Protein AF-A0A4P5YRF0-F1 (afdb_monomer_lite)

Radius of gyration: 19.16 Å; chains: 1; bounding box: 40×36×37 Å

Structure (mmCIF, N/CA/C/O backbone):
data_AF-A0A4P5YRF0-F1
#
_entry.id   AF-A0A4P5YRF0-F1
#
loop_
_atom_site.group_PDB
_atom_site.id
_atom_site.type_symbol
_atom_site.label_atom_id
_atom_site.label_alt_id
_atom_site.label_comp_id
_atom_site.label_asym_id
_atom_site.label_entity_id
_atom_site.label_seq_id
_atom_site.pdbx_PDB_ins_code
_atom_site.Cartn_x
_atom_site.Cartn_y
_atom_site.Cartn_z
_atom_site.occupancy
_atom_site.B_iso_or_equiv
_atom_site.auth_seq_id
_atom_site.auth_comp_id
_atom_site.auth_asym_id
_atom_site.auth_atom_id
_atom_site.pdbx_PDB_model_num
ATOM 1 N N . MET A 1 1 ? 19.332 -23.299 -11.208 1.00 62.44 1 MET A N 1
ATOM 2 C CA . MET A 1 1 ? 18.462 -22.681 -12.233 1.00 62.44 1 MET A CA 1
ATOM 3 C C . MET A 1 1 ? 18.609 -23.524 -13.486 1.00 62.44 1 MET A C 1
ATOM 5 O O . MET A 1 1 ? 19.742 -23.687 -13.916 1.00 62.44 1 MET A O 1
ATOM 9 N N . ASN A 1 2 ? 17.540 -24.150 -13.991 1.00 76.06 2 ASN A N 1
ATOM 10 C CA . ASN A 1 2 ? 17.638 -24.914 -15.240 1.00 76.06 2 ASN A CA 1
ATOM 11 C C . ASN A 1 2 ? 17.981 -23.919 -16.378 1.00 76.06 2 ASN A C 1
ATOM 13 O O . ASN A 1 2 ? 17.257 -22.924 -16.510 1.00 76.06 2 ASN A O 1
ATOM 17 N N . PRO A 1 3 ? 19.086 -24.118 -17.127 1.00 72.94 3 PRO A N 1
ATOM 18 C CA . PRO A 1 3 ? 19.532 -23.207 -18.186 1.00 72.94 3 PRO A CA 1
ATOM 19 C C . PRO A 1 3 ? 18.462 -22.934 -19.254 1.00 72.94 3 PRO A C 1
ATOM 21 O O . PRO A 1 3 ? 18.449 -21.840 -19.819 1.00 72.94 3 PRO A O 1
ATOM 24 N N . ASP A 1 4 ? 17.502 -23.842 -19.435 1.00 81.88 4 ASP A N 1
ATOM 25 C CA . ASP A 1 4 ? 16.394 -23.696 -20.387 1.00 81.88 4 ASP A CA 1
ATOM 26 C C . ASP A 1 4 ? 15.405 -22.576 -20.011 1.00 81.88 4 ASP A C 1
ATOM 28 O O . ASP A 1 4 ? 14.702 -22.043 -20.868 1.00 81.88 4 ASP A O 1
ATOM 32 N N . PHE A 1 5 ? 15.359 -22.156 -18.739 1.00 89.06 5 PHE A N 1
ATOM 33 C CA . PHE A 1 5 ? 14.469 -21.074 -18.295 1.00 89.06 5 PHE A CA 1
ATOM 34 C C . PHE A 1 5 ? 15.061 -19.679 -18.469 1.00 89.06 5 PHE A C 1
ATOM 36 O O . PHE A 1 5 ? 14.326 -18.692 -18.388 1.00 89.06 5 PHE A O 1
ATOM 43 N N . LYS A 1 6 ? 16.372 -19.564 -18.706 1.00 91.31 6 LYS A N 1
ATOM 44 C CA . LYS A 1 6 ? 17.022 -18.257 -18.837 1.00 91.31 6 LYS A CA 1
ATOM 45 C C . LYS A 1 6 ? 16.462 -17.433 -20.010 1.00 91.31 6 LYS A C 1
ATOM 47 O O . LYS A 1 6 ? 16.113 -16.278 -19.770 1.00 91.31 6 LYS A O 1
ATOM 52 N N . PRO A 1 7 ? 16.287 -17.986 -21.226 1.00 93.88 7 PRO A N 1
ATOM 53 C CA . PRO A 1 7 ? 15.696 -17.237 -22.336 1.00 93.88 7 PRO A CA 1
ATOM 54 C C . PRO A 1 7 ? 14.281 -16.726 -22.030 1.00 93.88 7 PRO A C 1
ATOM 56 O O . PRO A 1 7 ? 13.943 -15.594 -22.374 1.00 93.88 7 PRO A O 1
ATOM 59 N N . LEU A 1 8 ? 13.468 -17.528 -21.333 1.00 94.38 8 LEU A N 1
ATOM 60 C CA . LEU A 1 8 ? 12.113 -17.143 -20.934 1.00 94.38 8 LEU A CA 1
ATOM 61 C C . LEU A 1 8 ? 12.124 -16.023 -19.884 1.00 94.38 8 LEU A C 1
ATOM 63 O O . LEU A 1 8 ? 11.379 -15.051 -20.006 1.00 94.38 8 LEU A O 1
ATOM 67 N N . ALA A 1 9 ? 12.991 -16.125 -18.876 1.00 93.81 9 ALA A N 1
ATOM 68 C CA . ALA A 1 9 ? 13.149 -15.087 -17.861 1.00 93.81 9 ALA A CA 1
ATOM 69 C C . ALA A 1 9 ? 13.611 -13.755 -18.477 1.00 93.81 9 ALA A C 1
ATOM 71 O O . ALA A 1 9 ? 13.058 -12.701 -18.152 1.00 93.81 9 ALA A O 1
ATOM 72 N N . ASP A 1 10 ? 14.569 -13.805 -19.408 1.00 95.88 10 ASP A N 1
ATOM 73 C CA . ASP A 1 10 ? 15.075 -12.626 -20.114 1.00 95.88 10 ASP A CA 1
ATOM 74 C C . ASP A 1 10 ? 13.978 -11.990 -20.993 1.00 95.88 10 ASP A C 1
ATOM 76 O O . ASP A 1 10 ? 13.851 -10.762 -21.038 1.00 95.88 10 ASP A O 1
ATOM 80 N N . ALA A 1 11 ? 13.133 -12.803 -21.639 1.00 96.25 11 ALA A N 1
ATOM 81 C CA . ALA A 1 11 ? 11.993 -12.323 -22.420 1.00 96.25 11 ALA A CA 1
ATOM 82 C C . ALA A 1 11 ? 10.954 -11.598 -21.547 1.00 96.25 11 ALA A C 1
ATOM 84 O O . ALA A 1 11 ? 10.562 -10.473 -21.871 1.00 96.25 11 ALA A O 1
ATOM 85 N N . ILE A 1 12 ? 10.572 -12.189 -20.408 1.00 96.38 12 ILE A N 1
ATOM 86 C CA . ILE A 1 12 ? 9.648 -11.575 -19.438 1.00 96.38 12 ILE A CA 1
ATOM 87 C C . ILE A 1 12 ? 10.233 -10.264 -18.903 1.00 96.38 12 ILE A C 1
ATOM 89 O O . ILE A 1 12 ? 9.542 -9.247 -18.810 1.00 96.38 12 ILE A O 1
ATOM 93 N N . TYR A 1 13 ? 11.521 -10.255 -18.559 1.00 95.75 13 TYR A N 1
ATOM 94 C CA . TYR A 1 13 ? 12.185 -9.047 -18.084 1.00 95.75 13 TYR A CA 1
ATOM 95 C C . TYR A 1 13 ? 12.158 -7.936 -19.141 1.00 95.75 13 TYR A C 1
ATOM 97 O O . TYR A 1 13 ? 11.762 -6.804 -18.847 1.00 95.75 13 TYR A O 1
ATOM 105 N N . ARG A 1 14 ? 12.514 -8.260 -20.390 1.00 96.94 14 ARG A N 1
ATOM 106 C CA . ARG A 1 14 ? 12.491 -7.309 -21.508 1.00 96.94 14 ARG A CA 1
ATOM 107 C C . ARG A 1 14 ? 11.099 -6.726 -21.727 1.00 96.94 14 ARG A C 1
ATOM 109 O O . ARG A 1 14 ? 10.974 -5.514 -21.904 1.00 96.94 14 ARG A O 1
ATOM 116 N N . GLU A 1 15 ? 10.064 -7.559 -21.696 1.00 97.25 15 GLU A N 1
ATOM 117 C CA . GLU A 1 15 ? 8.675 -7.117 -21.817 1.00 97.25 15 GLU A CA 1
ATOM 118 C C . GLU A 1 15 ? 8.312 -6.118 -20.709 1.00 97.25 15 GLU A C 1
ATOM 120 O O . GLU A 1 15 ? 7.824 -5.023 -20.999 1.00 97.25 15 GLU A O 1
ATOM 125 N N . ARG A 1 16 ? 8.636 -6.436 -19.447 1.00 94.06 16 ARG A N 1
ATOM 126 C CA . ARG A 1 16 ? 8.381 -5.552 -18.298 1.00 94.06 16 ARG A CA 1
ATOM 127 C C . ARG A 1 16 ? 9.058 -4.192 -18.458 1.00 94.06 16 ARG A C 1
ATOM 129 O O . ARG A 1 16 ? 8.425 -3.169 -18.193 1.00 94.06 16 ARG A O 1
ATOM 136 N N . VAL A 1 17 ? 10.310 -4.167 -18.922 1.00 95.44 17 VAL A N 1
ATOM 137 C CA . VAL A 1 17 ? 11.054 -2.922 -19.174 1.00 95.44 17 VAL A CA 1
ATOM 138 C C . VAL A 1 17 ? 10.406 -2.111 -20.295 1.00 95.44 17 VAL A C 1
ATOM 140 O O . VAL A 1 17 ? 10.189 -0.910 -20.137 1.00 95.44 17 VAL A O 1
ATOM 143 N N . LEU A 1 18 ? 10.074 -2.742 -21.425 1.00 96.56 18 LEU A N 1
ATOM 144 C CA . LEU A 1 18 ? 9.447 -2.052 -22.555 1.00 96.56 18 LEU A CA 1
ATOM 145 C C . LEU A 1 18 ? 8.067 -1.504 -22.190 1.00 96.56 18 LEU A C 1
ATOM 147 O O . LEU A 1 18 ? 7.747 -0.377 -22.563 1.00 96.56 18 LEU A O 1
ATOM 151 N N . ARG A 1 19 ? 7.278 -2.257 -21.419 1.00 92.44 19 ARG A N 1
ATOM 152 C CA . ARG A 1 19 ? 5.991 -1.798 -20.892 1.00 92.44 19 ARG A CA 1
ATOM 153 C C . ARG A 1 19 ? 6.170 -0.565 -20.011 1.00 92.44 19 ARG A C 1
ATOM 155 O O . ARG A 1 19 ? 5.540 0.449 -20.277 1.00 92.44 19 ARG A O 1
ATOM 162 N N . ALA A 1 20 ? 7.079 -0.621 -19.036 1.00 89.62 20 ALA A N 1
ATOM 163 C CA . ALA A 1 20 ? 7.354 0.502 -18.139 1.00 89.62 20 ALA A CA 1
ATOM 164 C C . ALA A 1 20 ? 7.859 1.757 -18.875 1.00 89.62 20 ALA A C 1
ATOM 166 O O . ALA A 1 20 ? 7.581 2.873 -18.446 1.00 89.62 20 ALA A O 1
ATOM 167 N N . ARG A 1 21 ? 8.584 1.588 -19.990 1.00 91.50 21 ARG A N 1
ATOM 168 C CA . ARG A 1 21 ? 9.025 2.700 -20.850 1.00 91.50 21 ARG A CA 1
ATOM 169 C C . ARG A 1 21 ? 7.898 3.320 -21.676 1.00 91.50 21 ARG A C 1
ATOM 171 O O . ARG A 1 21 ? 8.004 4.488 -22.026 1.00 91.50 21 ARG A O 1
ATOM 178 N N . ARG A 1 22 ? 6.862 2.550 -22.019 1.00 95.62 22 ARG A N 1
ATOM 179 C CA . ARG A 1 22 ? 5.690 3.030 -22.773 1.00 95.62 22 ARG A CA 1
ATOM 180 C C . ARG A 1 22 ? 4.627 3.661 -21.876 1.00 95.62 22 ARG A C 1
ATOM 182 O O . ARG A 1 22 ? 3.776 4.377 -22.388 1.00 95.62 22 ARG A O 1
ATOM 189 N N . THR A 1 23 ? 4.644 3.380 -20.573 1.00 91.88 23 THR A N 1
ATOM 190 C CA . THR A 1 23 ? 3.711 3.980 -19.615 1.00 91.88 23 THR A CA 1
ATOM 191 C C . THR A 1 23 ? 3.917 5.500 -19.560 1.00 91.88 23 THR A C 1
ATOM 193 O O . THR A 1 23 ? 5.037 5.931 -19.268 1.00 91.88 23 THR A O 1
ATOM 196 N N . PRO A 1 24 ? 2.867 6.309 -19.799 1.00 94.38 24 PRO A N 1
ATOM 197 C CA . PRO A 1 24 ? 2.940 7.758 -19.643 1.00 94.38 24 PRO A CA 1
ATOM 198 C C . PRO A 1 24 ? 3.384 8.162 -18.234 1.00 94.38 24 PRO A C 1
ATOM 200 O O . PRO A 1 24 ? 3.138 7.445 -17.259 1.00 94.38 24 PRO A O 1
ATOM 203 N N . MET A 1 25 ? 4.062 9.304 -18.117 1.00 88.44 25 MET A N 1
ATOM 204 C CA . MET A 1 25 ? 4.673 9.735 -16.857 1.00 88.44 25 MET A CA 1
ATOM 205 C C . MET A 1 25 ? 3.627 9.950 -15.762 1.00 88.44 25 MET A C 1
ATOM 207 O O . MET A 1 25 ? 3.848 9.539 -14.626 1.00 88.44 25 MET A O 1
ATOM 211 N N . GLU A 1 26 ? 2.494 10.543 -16.117 1.00 91.31 26 GLU A N 1
ATOM 212 C CA . GLU A 1 26 ? 1.351 10.787 -15.247 1.00 91.31 26 GLU A CA 1
ATOM 213 C C . GLU A 1 26 ? 0.783 9.487 -14.670 1.00 91.31 26 GLU A C 1
ATOM 215 O O . GLU A 1 26 ? 0.561 9.395 -13.466 1.00 91.31 26 GLU A O 1
ATOM 220 N N . VAL A 1 27 ? 0.665 8.438 -15.489 1.00 90.00 27 VAL A N 1
ATOM 221 C CA . VAL A 1 27 ? 0.213 7.117 -15.033 1.00 90.00 27 VAL A CA 1
ATOM 222 C C . VAL A 1 27 ? 1.268 6.488 -14.130 1.00 90.00 27 VAL A C 1
ATOM 224 O O . VAL A 1 27 ? 0.952 5.975 -13.063 1.00 90.00 27 VAL A O 1
ATOM 227 N N . ARG A 1 28 ? 2.544 6.545 -14.527 1.00 86.50 28 ARG A N 1
ATOM 228 C CA . ARG A 1 28 ? 3.645 5.955 -13.753 1.00 86.50 28 ARG A CA 1
ATOM 229 C C . ARG A 1 28 ? 3.799 6.604 -12.376 1.00 86.50 28 ARG A C 1
ATOM 231 O O . ARG A 1 28 ? 4.138 5.912 -11.422 1.00 86.50 28 ARG A O 1
ATOM 238 N N . LEU A 1 29 ? 3.564 7.911 -12.278 1.00 89.19 29 LEU A N 1
ATOM 239 C CA . LEU A 1 29 ? 3.637 8.656 -11.023 1.00 89.19 29 LEU A CA 1
ATOM 240 C C . LEU A 1 29 ? 2.565 8.198 -10.025 1.00 89.19 29 LEU A C 1
ATOM 242 O O . LEU A 1 29 ? 2.846 8.110 -8.832 1.00 89.19 29 LEU A O 1
ATOM 246 N N . LEU A 1 30 ? 1.367 7.870 -10.516 1.00 93.12 30 LEU A N 1
ATOM 247 C CA . LEU A 1 30 ? 0.236 7.454 -9.684 1.00 93.12 30 LEU A CA 1
ATOM 248 C C . LEU A 1 30 ? 0.279 5.977 -9.272 1.00 93.12 30 LEU A C 1
ATOM 250 O O . LEU A 1 30 ? -0.337 5.619 -8.276 1.00 93.12 30 LEU A O 1
ATOM 254 N N . GLN A 1 31 ? 1.093 5.137 -9.924 1.00 90.06 31 GLN A N 1
ATOM 255 C CA . GLN A 1 31 ? 1.202 3.711 -9.575 1.00 90.06 31 GLN A CA 1
ATOM 256 C C . GLN A 1 31 ? 1.559 3.462 -8.104 1.00 90.06 31 GLN A C 1
ATOM 258 O O . GLN A 1 31 ? 1.097 2.485 -7.525 1.00 90.06 31 GLN A O 1
ATOM 263 N N . GLY A 1 32 ? 2.396 4.311 -7.499 1.00 90.88 32 GLY A N 1
ATOM 264 C CA . GLY A 1 32 ? 2.732 4.204 -6.076 1.00 90.88 32 GLY A CA 1
ATOM 265 C C . GLY A 1 32 ? 1.506 4.430 -5.180 1.00 90.88 32 GLY A C 1
ATOM 266 O O . GLY A 1 32 ? 1.138 3.517 -4.440 1.00 90.88 32 GLY A O 1
ATOM 267 N N . PRO A 1 33 ? 0.869 5.613 -5.255 1.00 94.69 33 PRO A N 1
ATOM 268 C CA . PRO A 1 33 ? -0.400 5.892 -4.584 1.00 94.69 33 PRO A CA 1
ATOM 269 C C . PRO A 1 33 ? -1.489 4.834 -4.826 1.00 94.69 33 PRO A C 1
ATOM 271 O O . PRO A 1 33 ? -2.038 4.320 -3.858 1.00 94.69 33 PRO A O 1
ATOM 274 N N . ASP A 1 34 ? -1.722 4.421 -6.073 1.00 94.81 34 ASP A N 1
ATOM 275 C CA . ASP A 1 34 ? -2.760 3.434 -6.411 1.00 94.81 34 ASP A CA 1
ATOM 276 C C . ASP A 1 34 ? -2.510 2.079 -5.723 1.00 94.81 34 ASP A C 1
ATOM 278 O O . ASP A 1 34 ? -3.424 1.437 -5.203 1.00 94.81 34 ASP A O 1
ATOM 282 N N . LEU A 1 35 ? -1.248 1.634 -5.682 1.00 95.19 35 LEU A N 1
ATOM 283 C CA . LEU A 1 35 ? -0.866 0.409 -4.976 1.00 95.19 35 LEU A CA 1
ATOM 284 C C . LEU A 1 35 ? -1.037 0.540 -3.460 1.00 95.19 35 LEU A C 1
ATOM 286 O O . LEU A 1 35 ? -1.396 -0.433 -2.792 1.00 95.19 35 LEU A O 1
ATOM 290 N N . PHE A 1 36 ? -0.771 1.723 -2.909 1.00 95.56 36 PHE A N 1
ATOM 291 C CA . PHE A 1 36 ? -0.976 1.991 -1.491 1.00 95.56 36 PHE A CA 1
ATOM 292 C C . PHE A 1 36 ? -2.464 1.947 -1.121 1.00 95.56 36 PHE A C 1
ATOM 294 O O . PHE A 1 36 ? -2.824 1.321 -0.117 1.00 95.56 36 PHE A O 1
ATOM 301 N N . ASP A 1 37 ? -3.321 2.542 -1.947 1.00 96.75 37 ASP A N 1
ATOM 302 C CA . ASP A 1 37 ? -4.771 2.536 -1.756 1.00 96.75 37 ASP A CA 1
ATOM 303 C C . ASP A 1 37 ? -5.326 1.110 -1.826 1.00 96.75 37 ASP A C 1
ATOM 305 O O . ASP A 1 37 ? -6.008 0.673 -0.896 1.00 96.75 37 ASP A O 1
ATOM 309 N N . LEU A 1 38 ? -4.918 0.321 -2.827 1.00 97.50 38 LEU A N 1
ATOM 310 C CA . LEU A 1 38 ? -5.270 -1.101 -2.925 1.00 97.50 38 LEU A CA 1
ATOM 311 C C . LEU A 1 38 ? -4.851 -1.895 -1.672 1.00 97.50 38 LEU A C 1
ATOM 313 O O . LEU A 1 38 ? -5.590 -2.753 -1.172 1.00 97.50 38 LEU A O 1
ATOM 317 N N . GLY A 1 39 ? -3.659 -1.616 -1.137 1.00 97.12 39 GLY A N 1
ATOM 318 C CA . GLY A 1 39 ? -3.185 -2.216 0.110 1.00 97.12 39 GLY A CA 1
ATOM 319 C C . GLY A 1 39 ? -4.062 -1.840 1.309 1.00 97.12 39 GLY A C 1
ATOM 320 O O . GLY A 1 39 ? -4.398 -2.697 2.135 1.00 97.12 39 GLY A O 1
ATOM 321 N N . CYS A 1 40 ? -4.485 -0.578 1.390 1.00 97.81 40 CYS A N 1
ATOM 322 C CA . CYS A 1 40 ? -5.393 -0.097 2.428 1.00 97.81 40 CYS A CA 1
ATOM 323 C C . CYS A 1 40 ? -6.780 -0.741 2.325 1.00 97.81 40 CYS A C 1
ATOM 325 O O . CYS A 1 40 ? -7.316 -1.182 3.344 1.00 97.81 40 CYS A O 1
ATOM 327 N N . GLU A 1 41 ? -7.336 -0.864 1.120 1.00 98.12 41 GLU A N 1
ATOM 328 C CA . GLU A 1 41 ? -8.610 -1.544 0.869 1.00 98.12 41 GLU A CA 1
ATOM 329 C C . GLU A 1 41 ? -8.559 -3.012 1.287 1.00 98.12 41 GLU A C 1
ATOM 331 O O . GLU A 1 41 ? -9.429 -3.489 2.019 1.00 98.12 41 GLU A O 1
ATOM 336 N N . THR A 1 42 ? -7.495 -3.717 0.901 1.00 98.12 42 THR A N 1
ATOM 337 C CA . THR A 1 42 ? -7.275 -5.118 1.282 1.00 98.12 42 THR A CA 1
ATOM 338 C C . THR A 1 42 ? -7.211 -5.266 2.806 1.00 98.12 42 THR A C 1
ATOM 340 O O . THR A 1 42 ? -7.835 -6.157 3.391 1.00 98.12 42 THR A O 1
ATOM 343 N N . MET A 1 43 ? -6.511 -4.356 3.490 1.00 97.94 43 MET A N 1
ATOM 344 C CA . MET A 1 43 ? -6.448 -4.348 4.952 1.00 97.94 43 MET A CA 1
ATOM 345 C C . MET A 1 43 ? -7.808 -4.038 5.593 1.00 97.94 43 MET A C 1
ATOM 347 O O . MET A 1 43 ? -8.153 -4.657 6.602 1.00 97.94 43 MET A O 1
ATOM 351 N N . LEU A 1 44 ? -8.599 -3.132 5.012 1.00 98.31 44 LEU A N 1
ATOM 352 C CA . LEU A 1 44 ? -9.964 -2.842 5.460 1.00 98.31 44 LEU A CA 1
ATOM 353 C C . LEU A 1 44 ? -10.887 -4.054 5.319 1.00 98.31 44 LEU A C 1
ATOM 355 O O . LEU A 1 44 ? -11.664 -4.317 6.235 1.00 98.31 44 LEU A O 1
ATOM 359 N N . MET A 1 45 ? -10.779 -4.833 4.237 1.00 98.12 45 MET A N 1
ATOM 360 C CA 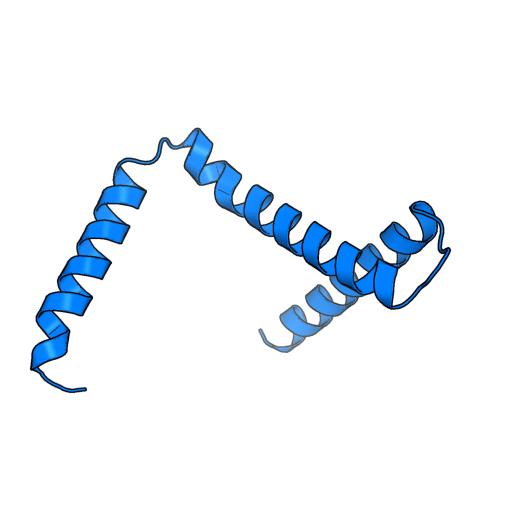. MET A 1 45 ? -11.522 -6.094 4.103 1.00 98.12 45 MET A CA 1
ATOM 361 C C . MET A 1 45 ? -11.197 -7.047 5.259 1.00 98.12 45 MET A C 1
ATOM 363 O O . MET A 1 45 ? -12.105 -7.570 5.905 1.00 98.12 45 MET A O 1
ATOM 367 N N . GLY A 1 46 ? -9.912 -7.202 5.590 1.00 98.06 46 GLY A N 1
ATOM 368 C CA . GLY A 1 46 ? -9.488 -8.002 6.741 1.00 98.06 46 GLY A CA 1
ATOM 369 C C . GLY A 1 46 ? -10.016 -7.466 8.077 1.00 98.06 46 GLY A C 1
ATOM 370 O O . GLY A 1 46 ? -10.451 -8.239 8.929 1.00 98.06 46 GLY A O 1
ATOM 371 N N . LEU A 1 47 ? -10.025 -6.144 8.264 1.00 98.38 47 LEU A N 1
ATOM 372 C CA . LEU A 1 47 ? -10.565 -5.508 9.469 1.00 98.38 47 LEU A CA 1
ATOM 373 C C . LEU A 1 47 ? -12.076 -5.717 9.617 1.00 98.38 47 LEU A C 1
ATOM 375 O O . LEU A 1 47 ? -12.529 -5.967 10.729 1.00 98.38 47 LEU A O 1
ATOM 379 N N . ARG A 1 48 ? -12.845 -5.678 8.523 1.00 98.38 48 ARG A N 1
ATOM 380 C CA . ARG A 1 48 ? -14.296 -5.941 8.542 1.00 98.38 48 ARG A CA 1
ATOM 381 C C . ARG A 1 48 ? -14.620 -7.353 9.021 1.00 98.38 48 ARG A C 1
ATOM 383 O O . ARG A 1 48 ? -15.554 -7.529 9.795 1.00 98.38 48 ARG A O 1
ATOM 390 N N . VAL A 1 49 ? -13.819 -8.339 8.616 1.00 98.25 49 VAL A N 1
ATOM 391 C CA . VAL A 1 49 ? -13.949 -9.725 9.097 1.00 98.25 49 VAL A CA 1
ATOM 392 C C . VAL A 1 49 ? -13.598 -9.829 10.585 1.00 98.25 49 VAL A C 1
ATOM 394 O O . VAL A 1 49 ? -14.269 -10.533 11.332 1.00 98.25 49 VAL A O 1
ATOM 397 N N . GLN A 1 50 ? -12.563 -9.115 11.033 1.00 98.00 50 GLN A N 1
ATOM 398 C CA . GLN A 1 50 ? -12.090 -9.163 12.423 1.00 98.00 50 GLN A CA 1
ATOM 399 C C . GLN A 1 50 ? -12.952 -8.354 13.400 1.00 98.00 50 GLN A C 1
ATOM 401 O O . GLN A 1 50 ? -12.933 -8.626 14.598 1.00 98.00 50 GLN A O 1
ATOM 406 N N . MET A 1 51 ? -13.687 -7.354 12.909 1.00 97.69 51 MET A N 1
ATOM 407 C CA . MET A 1 51 ? -14.512 -6.449 13.708 1.00 97.69 51 MET A CA 1
ATOM 408 C C . MET A 1 51 ? -15.950 -6.389 13.155 1.00 97.69 51 MET A C 1
ATOM 410 O O . MET A 1 51 ? -16.349 -5.354 12.608 1.00 97.69 51 MET A O 1
ATOM 414 N N . PRO A 1 52 ? -16.748 -7.470 13.271 1.00 97.69 52 PRO A N 1
ATOM 415 C CA . PRO A 1 52 ? -18.113 -7.488 12.751 1.00 97.69 52 PRO A CA 1
ATOM 416 C C . PRO A 1 52 ? -18.965 -6.363 13.353 1.00 97.69 52 PRO A C 1
ATOM 418 O O . PRO A 1 52 ? -18.961 -6.151 14.564 1.00 97.69 52 PRO A O 1
ATOM 421 N N . GLY A 1 53 ? -19.695 -5.632 12.508 1.00 96.81 53 GLY A N 1
ATOM 422 C CA . GLY A 1 53 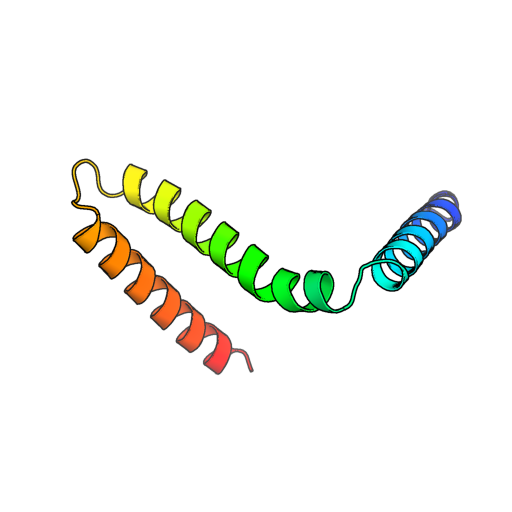? -20.576 -4.537 12.936 1.00 96.81 53 GLY A CA 1
ATOM 423 C C . GLY A 1 53 ? -19.864 -3.240 13.342 1.00 96.81 53 GLY A C 1
ATOM 424 O O . GLY A 1 53 ? -20.526 -2.292 13.764 1.00 96.81 53 GLY A O 1
ATOM 425 N N . ALA A 1 54 ? -18.536 -3.161 13.211 1.00 97.81 54 ALA A N 1
ATOM 426 C CA . ALA A 1 54 ? -17.817 -1.917 13.447 1.00 97.81 54 ALA A CA 1
ATOM 427 C C . ALA A 1 54 ? -18.237 -0.833 12.445 1.00 97.81 54 ALA A C 1
ATOM 429 O O . ALA A 1 54 ? -18.424 -1.093 11.256 1.00 97.81 54 ALA A O 1
ATOM 430 N N . SER A 1 55 ? -18.339 0.406 12.927 1.00 98.25 55 SER A N 1
ATOM 431 C CA . SER A 1 55 ? -18.570 1.555 12.056 1.00 98.25 55 SER A CA 1
ATOM 432 C C . SER A 1 55 ? -17.361 1.813 11.157 1.00 98.25 55 SER A C 1
ATOM 434 O O . SER A 1 55 ? -16.219 1.504 11.511 1.00 98.25 55 SER A O 1
ATOM 436 N N . GLU A 1 56 ? -17.590 2.467 10.020 1.00 97.69 56 GLU A N 1
ATOM 437 C CA . GLU 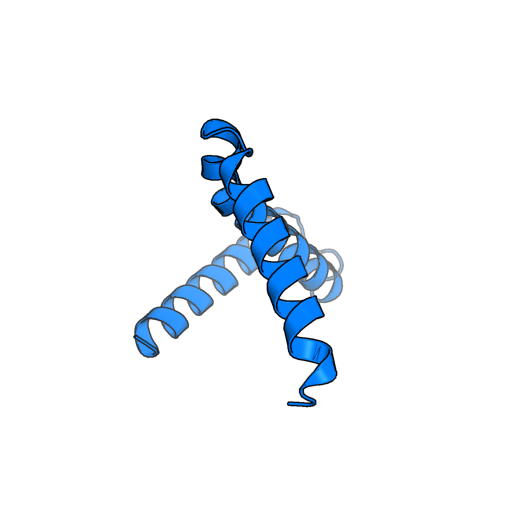A 1 56 ? -16.508 2.840 9.103 1.00 97.69 56 GLU A CA 1
ATOM 438 C C . GLU A 1 56 ? -15.444 3.706 9.806 1.00 97.69 56 GLU A C 1
ATOM 440 O O . GLU A 1 56 ? -14.245 3.497 9.639 1.00 97.69 56 GLU A O 1
ATOM 445 N N . ALA A 1 57 ? -15.856 4.610 10.703 1.00 98.25 57 ALA A N 1
ATOM 446 C CA . ALA A 1 57 ? -14.932 5.418 11.500 1.00 98.25 57 ALA A CA 1
ATOM 447 C C . ALA A 1 57 ? -14.022 4.568 12.413 1.00 98.25 57 ALA A C 1
ATOM 449 O O . ALA A 1 57 ? -12.831 4.871 12.573 1.00 98.25 57 ALA A O 1
ATOM 450 N N . ALA A 1 58 ? -14.556 3.491 12.997 1.00 98.38 58 ALA A N 1
ATOM 451 C CA . ALA A 1 58 ? -13.782 2.564 13.816 1.00 98.38 58 ALA A CA 1
ATOM 452 C C . ALA A 1 58 ? -12.789 1.756 12.964 1.00 98.38 58 ALA A C 1
ATOM 454 O O . ALA A 1 58 ? -11.617 1.643 13.336 1.00 98.38 58 ALA A O 1
ATOM 455 N N . LEU A 1 59 ? -13.217 1.274 11.792 1.00 98.56 59 LEU A N 1
ATOM 456 C CA . LEU A 1 59 ? -12.358 0.562 10.839 1.00 98.56 59 LEU A CA 1
ATOM 457 C C . LEU A 1 59 ? -11.211 1.450 10.339 1.00 98.56 59 LEU A C 1
ATOM 459 O O . LEU A 1 59 ? -10.050 1.042 10.381 1.00 98.56 59 LEU A O 1
ATOM 463 N N . MET A 1 60 ? -11.500 2.702 9.979 1.00 98.38 60 MET A N 1
ATOM 464 C CA . MET A 1 60 ? -10.485 3.674 9.561 1.00 98.38 60 MET A CA 1
ATOM 465 C C . MET A 1 60 ? -9.499 4.011 10.684 1.00 98.38 60 MET A C 1
ATOM 467 O O . MET A 1 60 ? -8.301 4.188 10.448 1.00 98.38 60 MET A O 1
ATOM 471 N N . THR A 1 61 ? -9.967 4.061 11.932 1.00 98.50 61 THR A N 1
ATOM 472 C CA . THR A 1 61 ? -9.089 4.242 13.096 1.00 98.50 61 THR A CA 1
ATOM 473 C C . THR A 1 61 ? -8.159 3.041 13.282 1.00 98.50 61 THR A C 1
ATOM 475 O O . THR A 1 61 ? -6.961 3.219 13.517 1.00 98.50 61 THR A O 1
ATOM 478 N N . ALA A 1 62 ? -8.675 1.818 13.139 1.00 98.44 62 ALA A N 1
ATOM 479 C CA . ALA A 1 62 ? -7.873 0.599 13.207 1.00 98.44 62 ALA A CA 1
ATOM 480 C C . ALA A 1 62 ? -6.841 0.524 12.067 1.00 98.44 62 ALA A C 1
ATOM 482 O O . ALA A 1 62 ? -5.674 0.211 12.321 1.00 98.44 62 ALA A O 1
ATOM 483 N N . LEU A 1 63 ? -7.230 0.896 10.843 1.00 98.44 63 LEU A N 1
ATOM 484 C CA . LEU A 1 63 ? -6.338 0.989 9.686 1.00 98.44 63 LEU A CA 1
ATOM 485 C C . LEU A 1 63 ? -5.163 1.937 9.965 1.00 98.44 63 LEU A C 1
ATOM 487 O O . LEU A 1 63 ? -4.001 1.547 9.841 1.00 98.44 63 LEU A O 1
ATOM 491 N N . ARG A 1 64 ? -5.447 3.161 10.433 1.00 98.31 64 ARG A N 1
ATOM 492 C CA . ARG A 1 64 ? -4.413 4.155 10.777 1.00 98.31 64 ARG A CA 1
ATOM 493 C C . ARG A 1 64 ? -3.453 3.650 11.853 1.00 98.31 64 ARG A C 1
ATOM 495 O O . ARG A 1 64 ? -2.246 3.866 11.737 1.00 98.31 64 ARG A O 1
ATOM 502 N N . LYS A 1 65 ? -3.961 2.951 12.876 1.00 98.06 65 LYS A N 1
ATOM 503 C CA . LYS A 1 65 ? -3.120 2.328 13.913 1.00 98.06 65 LYS A CA 1
ATOM 504 C C . LYS A 1 65 ? -2.169 1.289 13.314 1.00 98.06 65 LYS A C 1
ATOM 506 O O . LYS A 1 65 ? -0.990 1.292 13.661 1.00 98.06 65 LYS A O 1
ATOM 511 N N . ARG A 1 66 ? -2.640 0.443 12.390 1.00 96.94 66 ARG A N 1
ATOM 512 C CA . ARG A 1 66 ? -1.796 -0.555 11.707 1.00 96.94 66 ARG A CA 1
ATOM 513 C C . ARG A 1 66 ? -0.713 0.082 10.849 1.00 96.94 66 ARG A C 1
ATOM 515 O O . ARG A 1 66 ? 0.447 -0.285 1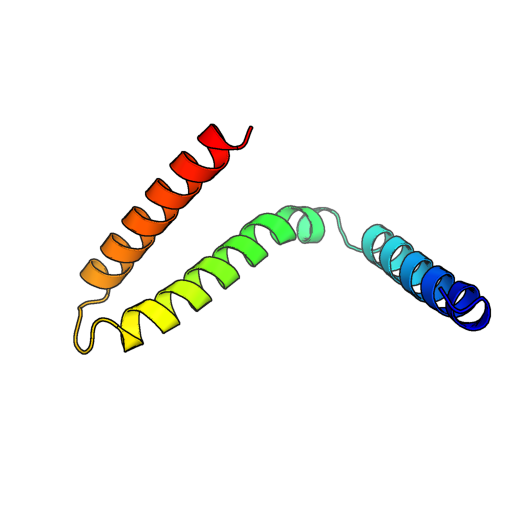0.995 1.00 96.94 66 ARG A O 1
ATOM 522 N N . LEU A 1 67 ? -1.058 1.090 10.050 1.00 97.31 67 LEU A N 1
ATOM 523 C CA . LEU A 1 67 ? -0.081 1.838 9.251 1.00 97.31 67 LEU A CA 1
ATOM 524 C C . LEU A 1 67 ? 0.989 2.504 10.132 1.00 97.31 67 LEU A C 1
ATOM 526 O O . LEU A 1 67 ? 2.175 2.471 9.812 1.00 97.31 67 LEU A O 1
ATOM 530 N N . ALA A 1 68 ? 0.592 3.070 11.275 1.00 97.38 68 ALA A N 1
ATOM 531 C CA . ALA A 1 68 ? 1.535 3.654 12.225 1.00 97.38 68 ALA A CA 1
ATOM 532 C C . ALA A 1 68 ? 2.481 2.610 12.843 1.00 97.38 68 ALA A C 1
ATOM 534 O O . ALA A 1 68 ? 3.652 2.911 13.064 1.00 97.38 68 ALA A O 1
ATOM 535 N N . MET A 1 69 ? 1.999 1.393 13.116 1.00 95.81 69 MET A N 1
ATOM 536 C CA . MET A 1 69 ? 2.857 0.289 13.559 1.00 95.81 69 MET A CA 1
ATOM 537 C C . MET A 1 69 ? 3.811 -0.166 12.451 1.00 95.81 69 MET A C 1
ATOM 539 O O . MET A 1 69 ? 4.994 -0.334 12.732 1.00 95.81 69 MET A O 1
ATOM 543 N N . GLY A 1 70 ? 3.331 -0.290 11.209 1.00 94.25 70 GLY A N 1
ATOM 544 C CA . GLY A 1 70 ? 4.156 -0.627 10.044 1.00 94.25 70 GLY A CA 1
ATOM 545 C C . GLY A 1 70 ? 5.347 0.319 9.889 1.00 94.25 70 GLY A C 1
ATOM 546 O O . GLY A 1 70 ? 6.487 -0.133 9.909 1.00 94.25 70 GLY A O 1
ATOM 547 N N . ARG A 1 71 ? 5.101 1.638 9.918 1.00 94.88 71 ARG A N 1
ATOM 548 C CA . ARG A 1 71 ? 6.171 2.654 9.868 1.00 94.88 71 ARG A CA 1
ATOM 549 C C . ARG A 1 71 ? 7.211 2.501 10.981 1.00 94.88 71 ARG A C 1
ATOM 551 O O . ARG A 1 71 ? 8.395 2.718 10.756 1.00 94.88 71 ARG A O 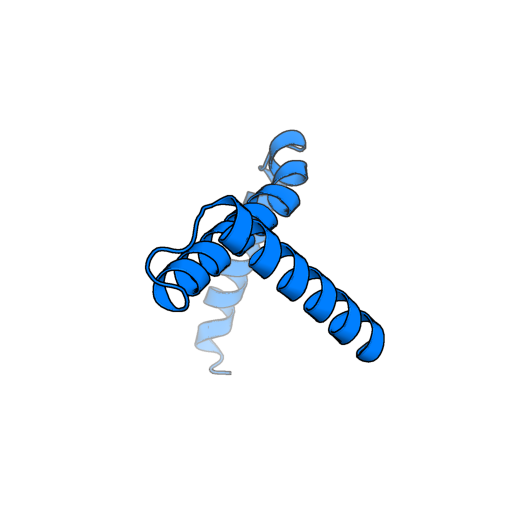1
ATOM 558 N N . LYS A 1 72 ? 6.787 2.129 12.195 1.00 95.19 72 LYS A N 1
ATOM 559 C CA . LYS A 1 72 ? 7.713 1.889 13.316 1.00 95.19 72 LYS A CA 1
ATOM 560 C C . LYS A 1 72 ? 8.563 0.635 13.115 1.00 95.19 72 LYS A C 1
ATOM 562 O O . LYS A 1 72 ? 9.670 0.591 13.635 1.00 95.19 72 LYS A O 1
ATOM 567 N N . LEU A 1 73 ? 8.034 -0.389 12.448 1.00 94.56 73 LEU A N 1
ATOM 568 C CA . LEU A 1 73 ? 8.776 -1.612 12.146 1.00 94.56 73 LEU A CA 1
ATOM 569 C C . LEU A 1 73 ? 9.793 -1.364 11.032 1.00 94.56 73 LEU A C 1
ATOM 571 O O . LEU A 1 73 ? 10.950 -1.730 11.195 1.00 94.56 73 LEU A O 1
ATOM 575 N N . GLU A 1 74 ? 9.392 -0.676 9.964 1.00 94.12 74 GLU A N 1
ATOM 576 C CA . GLU A 1 74 ? 10.291 -0.272 8.874 1.00 94.12 74 GLU A CA 1
ATOM 577 C C . GLU A 1 74 ? 11.466 0.559 9.397 1.00 94.12 74 GLU A C 1
ATOM 579 O O . GLU A 1 74 ? 12.615 0.249 9.104 1.00 94.12 74 GLU A O 1
ATOM 584 N N . ALA A 1 75 ? 11.197 1.540 10.266 1.00 92.88 75 ALA A N 1
ATOM 585 C CA . ALA A 1 75 ? 12.230 2.377 10.877 1.00 92.88 75 ALA A CA 1
ATOM 586 C C . ALA A 1 75 ? 13.189 1.630 11.826 1.00 92.88 75 ALA A C 1
ATOM 588 O O . ALA A 1 75 ? 14.190 2.201 12.235 1.00 92.88 75 ALA A O 1
ATOM 589 N N . LYS A 1 76 ? 12.867 0.397 12.238 1.00 86.56 76 LYS A N 1
ATOM 590 C CA . LYS A 1 76 ? 13.759 -0.452 13.048 1.00 86.56 76 LYS A CA 1
ATOM 591 C C . LYS A 1 76 ? 14.583 -1.426 12.206 1.00 86.56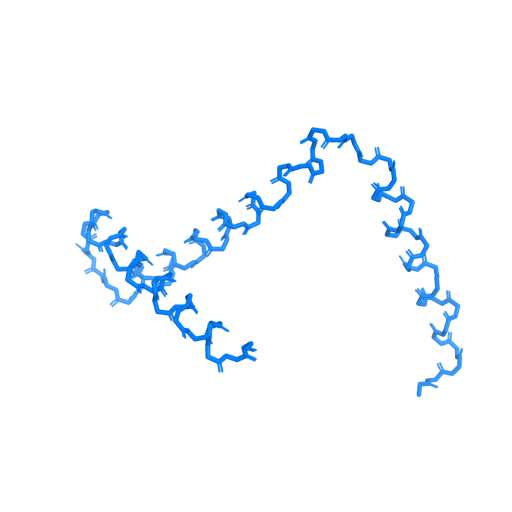 76 LYS A C 1
ATOM 593 O O . LYS A 1 76 ? 15.503 -2.037 12.740 1.00 86.56 76 LYS A O 1
ATOM 598 N N . LEU A 1 77 ? 14.185 -1.648 10.954 1.00 78.12 77 LEU A N 1
ATOM 599 C CA . LEU A 1 77 ? 14.820 -2.589 10.028 1.00 78.12 77 LEU A CA 1
ATOM 600 C C . LEU A 1 77 ? 15.807 -1.900 9.072 1.00 78.12 77 LEU A C 1
ATOM 602 O O . LEU A 1 77 ? 16.576 -2.593 8.409 1.00 78.12 77 LEU A O 1
ATOM 606 N N . LEU A 1 78 ? 15.763 -0.569 9.006 1.00 57.47 78 LEU A N 1
ATOM 607 C CA . LEU A 1 78 ? 16.702 0.312 8.310 1.00 57.47 78 LEU A CA 1
ATOM 608 C C . LEU A 1 78 ? 17.646 0.963 9.324 1.00 57.47 78 LEU A C 1
ATOM 610 O O . LEU A 1 78 ? 18.822 1.168 8.957 1.00 57.47 78 LEU A O 1
#

pLDDT: mean 93.5, std 7.44, range [57.47, 98.56]

Sequence (78 aa):
MNPDFKPLADAIYRERVLRARRTPMEVRLLQGPDLFDLGCETMLMGLRVQMPGASEAALMTALRKRLAMGRKLEAKLL

Secondary structure (DSSP, 8-state):
--GGGHHHHHHHHHHHHHHHHHS-HHHHHHHHHHHHHHHHHHHHHHHHHHSTT--HHHHHHHHHHHHHHHHHHHHHH-

Foldseek 3Di:
DPPVCPVVVVVVVVVVVVVLVPDDPVRVVCPVVVVVVVVLVVQLVVLCVVDPPDDPVVSVVVSVVVVVVVVVVVVVVD